Protein AF-A0A183K2J5-F1 (afdb_monomer)

Nearest PDB structures (foldseek):
  3gkj-assembly1_A  TM=8.314E-01  e=2.855E-05  Homo sapiens
  6uox-assembly1_A  TM=8.687E-01  e=4.016E-05  Homo sapiens
  5jnx-assembly1_A  TM=8.314E-01  e=6.050E-05  Homo sapiens
  6w5s-assembly1_A  TM=7.204E-01  e=2.416E-03  Homo sapiens
  9f40-assembly2_B  TM=7.856E-01  e=5.483E-03  Saccharomyces cerevisiae

Mean predicted aligned error: 8.83 Å

pLDDT: mean 78.9, std 15.99, range [28.5, 92.31]

Solvent-accessible surface area (backbone atoms only — not comparable to full-atom values): 6750 Å² total; per-residue (Å²): 134,84,80,75,76,78,76,74,82,68,62,44,32,8,50,30,50,41,75,72,42,66,87,43,83,89,65,57,38,63,24,80,38,83,44,70,46,40,72,62,54,75,66,41,42,53,54,38,40,75,76,34,51,92,68,48,55,84,90,45,56,38,23,51,38,58,68,48,50,52,52,49,51,52,54,51,51,52,50,51,54,50,46,62,73,78,42,56,82,83,53,45,62,65,51,50,62,69,48,42,64,61,55,45,42,68,56,45,39,50,44,81,57,85,127

Secondary structure (DSSP, 8-state):
-----------EEEEEEEEEE-SSSSSPEEEEEEEE-EEPPHHHHHHHHHH-GGG--SS-EES--HHHHHHHHHHHHHHHHHHHHHS-TTTHHHHHHHHHHHHHHHHT-EEE---

InterPro domains:
  IPR032190 Niemann-Pick C1, N-terminal [PF16414] (12-90)

Structure (mmCIF, N/CA/C/O backbone):
data_AF-A0A183K2J5-F1
#
_entry.id   AF-A0A183K2J5-F1
#
loop_
_atom_site.group_PDB
_atom_site.id
_atom_site.type_symbol
_atom_site.label_atom_id
_atom_site.label_alt_id
_atom_site.label_comp_id
_atom_site.label_asym_id
_atom_site.label_entity_id
_atom_site.label_seq_id
_atom_site.pdbx_PDB_ins_code
_atom_site.Cartn_x
_atom_site.Cartn_y
_atom_site.Cartn_z
_atom_site.occupancy
_atom_site.B_iso_or_equiv
_atom_site.auth_seq_id
_atom_site.auth_comp_id
_atom_site.auth_asym_id
_atom_site.auth_atom_id
_atom_site.pdbx_PDB_model_num
ATOM 1 N N . VAL A 1 1 ? -32.529 17.023 18.749 1.00 38.72 1 VAL A N 1
ATOM 2 C CA . VAL A 1 1 ? -32.610 16.440 17.390 1.00 38.72 1 VAL A CA 1
ATOM 3 C C . VAL A 1 1 ? -31.367 15.597 17.186 1.00 38.72 1 VAL A C 1
ATOM 5 O O . VAL A 1 1 ? -30.272 16.137 17.142 1.00 38.72 1 VAL A O 1
ATOM 8 N N . CYS A 1 2 ? -31.534 14.277 17.235 1.00 42.72 2 CYS A N 1
ATOM 9 C CA . CYS A 1 2 ? -30.472 13.2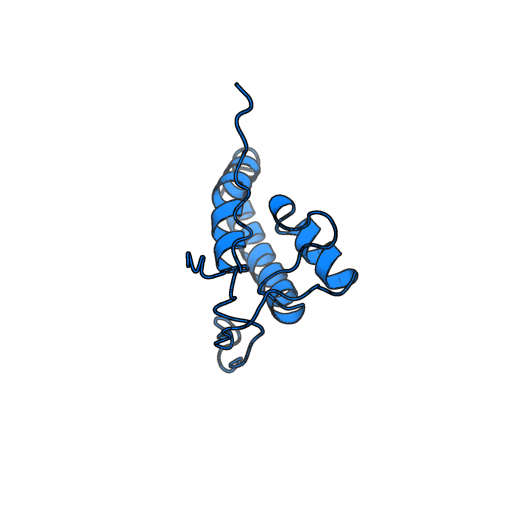99 17.039 1.00 42.72 2 CYS A CA 1
ATOM 10 C C . CYS A 1 2 ? -30.095 13.330 15.551 1.00 42.72 2 CYS A C 1
ATOM 12 O O . CYS A 1 2 ? -30.903 12.925 14.717 1.00 42.72 2 CYS A O 1
ATOM 14 N N . PHE A 1 3 ? -28.930 13.883 15.207 1.00 44.59 3 PHE A N 1
ATOM 15 C CA . PHE A 1 3 ? -28.350 13.695 13.878 1.00 44.59 3 PHE A CA 1
ATOM 16 C C . PHE A 1 3 ? -27.966 12.218 13.781 1.00 44.59 3 PHE A C 1
ATOM 18 O O . PHE A 1 3 ? -26.885 11.817 14.207 1.00 44.59 3 PHE A O 1
ATOM 25 N N . ILE A 1 4 ? -28.892 11.393 13.290 1.00 55.62 4 ILE A N 1
ATOM 26 C CA . ILE A 1 4 ? -28.584 10.033 12.862 1.00 55.62 4 ILE A CA 1
ATOM 27 C C . ILE A 1 4 ? -27.622 10.193 11.688 1.00 55.62 4 ILE A C 1
ATOM 29 O O . ILE A 1 4 ? -28.032 10.473 10.564 1.00 55.62 4 ILE A O 1
ATOM 33 N N . LEU A 1 5 ? -26.325 10.078 11.973 1.00 47.72 5 LEU A N 1
ATOM 34 C CA . LEU A 1 5 ? -25.322 9.796 10.963 1.00 47.72 5 LEU A CA 1
ATOM 35 C C . LEU A 1 5 ? -25.711 8.447 10.360 1.00 47.72 5 LEU A C 1
ATOM 37 O O . LEU A 1 5 ? -25.464 7.392 10.942 1.00 47.72 5 LEU A O 1
ATOM 41 N N . TRP A 1 6 ? -26.385 8.498 9.214 1.00 37.47 6 TRP A N 1
ATOM 42 C CA . TRP A 1 6 ? -26.516 7.367 8.313 1.00 37.47 6 TRP A CA 1
ATOM 43 C C . TRP A 1 6 ? -25.095 7.040 7.842 1.00 37.47 6 TRP A C 1
ATOM 45 O O . TRP A 1 6 ? -24.587 7.608 6.877 1.00 37.47 6 TRP A O 1
ATOM 55 N N . ILE A 1 7 ? -24.401 6.183 8.593 1.00 44.69 7 ILE A N 1
ATOM 56 C CA . ILE A 1 7 ? -23.201 5.517 8.103 1.00 44.69 7 ILE A CA 1
ATOM 57 C C . ILE A 1 7 ? -23.713 4.563 7.023 1.00 44.69 7 ILE A C 1
ATOM 59 O O . ILE A 1 7 ? -24.102 3.431 7.309 1.00 44.69 7 ILE A O 1
ATOM 63 N N . HIS A 1 8 ? -23.783 5.042 5.781 1.00 38.47 8 HIS A N 1
ATOM 64 C CA . HIS A 1 8 ? -23.863 4.153 4.633 1.00 38.47 8 HIS A CA 1
ATOM 65 C C . HIS A 1 8 ? -22.654 3.216 4.721 1.00 38.47 8 HIS A C 1
ATOM 67 O O . HIS A 1 8 ? -21.512 3.666 4.627 1.00 38.47 8 HIS A O 1
ATOM 73 N N . SER A 1 9 ? -22.889 1.920 4.935 1.00 40.84 9 SER A N 1
ATOM 74 C CA . SER A 1 9 ? -21.866 0.918 4.647 1.00 40.84 9 SER A CA 1
ATOM 75 C C . SER A 1 9 ? -21.682 0.902 3.137 1.00 40.84 9 SER A C 1
ATOM 77 O O . SER A 1 9 ? -22.434 0.244 2.427 1.00 40.84 9 SER A O 1
ATOM 79 N N . VAL A 1 10 ? -20.726 1.687 2.644 1.00 45.59 10 VAL A N 1
ATOM 80 C CA . VAL A 1 10 ? -20.294 1.619 1.250 1.00 45.59 10 VAL A CA 1
ATOM 81 C C . VAL A 1 10 ? -19.648 0.249 1.068 1.00 45.59 10 VAL A C 1
ATOM 83 O O . VAL A 1 10 ? -18.629 -0.048 1.695 1.00 45.59 10 VAL A O 1
ATOM 86 N N . SER A 1 11 ? -20.244 -0.612 0.244 1.00 53.28 11 SER A N 1
ATOM 87 C CA . SER A 1 11 ? -19.539 -1.779 -0.276 1.00 53.28 11 SER A CA 1
ATOM 88 C C . SER A 1 11 ? -18.487 -1.266 -1.254 1.00 53.28 11 SER A C 1
ATOM 90 O O . SER A 1 11 ? -18.774 -0.954 -2.403 1.00 53.28 11 SER A O 1
ATOM 92 N N . SER A 1 12 ? -17.274 -1.073 -0.750 1.00 59.59 12 SER A N 1
ATOM 93 C CA . SER A 1 12 ? -16.118 -0.677 -1.542 1.00 59.59 12 SER A CA 1
ATOM 94 C C . SER A 1 12 ? -15.638 -1.877 -2.359 1.00 59.59 12 SER A C 1
ATOM 96 O O . SER A 1 12 ? -14.867 -2.703 -1.858 1.00 59.59 12 SER A O 1
ATOM 98 N N . ASP A 1 13 ? -16.115 -1.990 -3.597 1.00 80.19 13 ASP A N 1
ATOM 99 C CA . ASP A 1 13 ? -15.585 -2.964 -4.547 1.00 80.19 13 ASP A CA 1
ATOM 100 C C . ASP A 1 13 ? -14.241 -2.467 -5.080 1.00 80.19 13 ASP A C 1
ATOM 102 O O . ASP A 1 13 ? -14.080 -1.338 -5.549 1.00 80.19 13 ASP A O 1
ATOM 106 N N . CYS A 1 14 ? -13.228 -3.308 -4.957 1.00 86.69 14 CYS A N 1
ATOM 107 C CA . CYS A 1 14 ? -11.873 -3.010 -5.383 1.00 86.69 14 CYS A CA 1
ATOM 108 C C . CYS A 1 14 ? -11.766 -3.184 -6.894 1.00 86.69 14 CYS A C 1
ATOM 110 O O . CYS A 1 14 ? -12.158 -4.238 -7.384 1.00 86.69 14 CYS A O 1
ATOM 112 N N . ILE A 1 15 ? -11.180 -2.211 -7.604 1.00 87.25 15 ILE A N 1
ATOM 113 C CA . ILE A 1 15 ? -10.981 -2.285 -9.070 1.00 87.25 15 ILE A CA 1
ATOM 114 C C . ILE A 1 15 ? -9.759 -3.088 -9.485 1.00 87.25 15 ILE A C 1
ATOM 116 O O . ILE A 1 15 ? -9.634 -3.516 -10.636 1.00 87.25 15 ILE A O 1
ATOM 120 N N . TRP A 1 16 ? -8.825 -3.244 -8.553 1.00 89.50 16 TRP A N 1
ATOM 121 C CA . TRP A 1 16 ? -7.624 -4.019 -8.753 1.00 89.50 16 TRP A CA 1
ATOM 122 C C . TRP A 1 16 ? -7.208 -4.751 -7.491 1.00 89.50 16 TRP A C 1
ATOM 124 O O . TRP A 1 16 ? -7.565 -4.348 -6.384 1.00 89.50 16 TRP A O 1
ATOM 134 N N . TYR A 1 17 ? -6.489 -5.857 -7.679 1.00 90.88 17 TYR A N 1
ATOM 135 C CA . TYR A 1 17 ? -5.918 -6.648 -6.593 1.00 90.88 17 TYR A CA 1
ATOM 136 C C . TYR A 1 17 ? -4.789 -7.549 -7.106 1.00 90.88 17 TYR A C 1
ATOM 138 O O . TYR A 1 17 ? -5.001 -8.369 -8.000 1.00 90.88 17 TYR A O 1
ATOM 146 N N . GLY A 1 18 ? -3.602 -7.443 -6.516 1.00 91.44 18 GLY A N 1
ATOM 147 C CA . GLY A 1 18 ? -2.401 -8.165 -6.935 1.00 91.44 18 GLY A CA 1
ATOM 148 C C . GLY A 1 18 ? -1.737 -7.604 -8.197 1.00 91.44 18 GLY A C 1
ATOM 149 O O . GLY A 1 18 ? -2.197 -6.631 -8.800 1.00 91.44 18 GLY A O 1
ATOM 150 N N . ILE A 1 19 ? -0.634 -8.239 -8.601 1.00 91.19 19 ILE A N 1
ATOM 151 C CA . ILE A 1 19 ? 0.155 -7.921 -9.803 1.00 91.19 19 ILE A CA 1
ATOM 152 C C . ILE A 1 19 ? 0.031 -9.088 -10.795 1.00 91.19 19 ILE A C 1
ATOM 154 O O . ILE A 1 19 ? 0.401 -10.209 -10.450 1.00 91.19 19 ILE A O 1
ATOM 158 N N . CYS A 1 20 ? -0.461 -8.840 -12.016 1.00 90.25 20 CYS A N 1
ATOM 159 C CA . CYS A 1 20 ? -0.627 -9.874 -13.057 1.00 90.25 20 CYS A CA 1
ATOM 160 C C . CYS A 1 20 ? 0.412 -9.799 -14.177 1.00 90.25 20 CYS A C 1
ATOM 162 O O . CYS A 1 20 ? 0.692 -10.810 -14.814 1.00 90.25 20 CYS A O 1
ATOM 164 N N . ASP A 1 21 ? 0.947 -8.610 -14.448 1.00 87.56 21 ASP A N 1
ATOM 165 C CA . ASP A 1 21 ? 1.946 -8.389 -15.490 1.00 87.56 21 ASP A CA 1
ATOM 166 C C . ASP A 1 21 ? 3.164 -7.732 -14.849 1.00 87.56 21 ASP A C 1
ATOM 168 O O . ASP A 1 21 ? 3.112 -6.580 -14.424 1.00 87.56 21 ASP A O 1
ATOM 172 N N . SER A 1 22 ? 4.251 -8.492 -14.762 1.00 86.94 22 SER A N 1
ATOM 173 C CA . SER A 1 22 ? 5.555 -8.034 -14.284 1.00 86.94 22 SER A CA 1
ATOM 174 C C . SER A 1 22 ? 6.607 -8.067 -15.396 1.00 86.94 22 SER A C 1
ATOM 176 O O . SER A 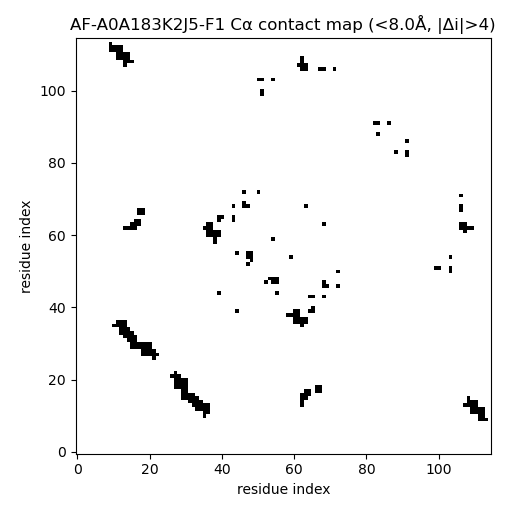1 22 ? 7.794 -8.215 -15.111 1.00 86.94 22 SER A O 1
ATOM 178 N N . SER A 1 23 ? 6.178 -7.986 -16.662 1.00 88.12 23 SER A N 1
ATOM 179 C CA . SER A 1 23 ? 7.076 -7.976 -17.825 1.00 88.12 23 SER A CA 1
ATOM 180 C C . SER A 1 23 ? 7.967 -6.734 -17.829 1.00 88.12 23 SER A C 1
ATOM 182 O O . SER A 1 23 ? 9.138 -6.812 -18.190 1.00 88.12 23 SER A O 1
ATOM 184 N N . ASP A 1 24 ? 7.414 -5.598 -17.390 1.00 86.56 24 ASP A N 1
ATOM 185 C CA . ASP A 1 24 ? 8.169 -4.396 -17.047 1.00 86.56 24 ASP A CA 1
ATOM 186 C C . ASP A 1 24 ? 8.335 -4.331 -15.515 1.00 86.56 24 ASP A C 1
ATOM 188 O O . ASP A 1 24 ? 7.360 -4.068 -14.804 1.00 86.56 24 ASP A O 1
ATOM 192 N N . PRO A 1 25 ? 9.547 -4.559 -14.972 1.00 78.56 25 PRO A N 1
ATOM 193 C CA . PRO A 1 25 ? 9.788 -4.490 -13.533 1.00 78.56 25 PRO A CA 1
ATOM 194 C C . PRO A 1 25 ? 9.674 -3.067 -12.960 1.00 78.56 25 PRO A C 1
ATOM 196 O O . PRO A 1 25 ? 9.587 -2.919 -11.742 1.00 78.56 25 PRO A O 1
ATOM 199 N N . VAL A 1 26 ? 9.685 -2.030 -13.807 1.00 82.38 26 VAL A N 1
ATOM 200 C CA . VAL A 1 26 ? 9.518 -0.618 -13.421 1.00 82.38 26 VAL A CA 1
ATOM 201 C C . VAL A 1 26 ? 8.039 -0.216 -13.404 1.00 82.38 26 VAL A C 1
ATOM 203 O O . VAL A 1 26 ? 7.642 0.650 -12.624 1.00 82.38 26 VAL A O 1
ATOM 206 N N . HIS A 1 27 ? 7.205 -0.857 -14.226 1.00 82.75 27 HIS A N 1
ATOM 207 C CA . HIS A 1 27 ? 5.768 -0.576 -14.320 1.00 82.75 27 HIS A CA 1
ATOM 208 C C . HIS A 1 27 ? 4.935 -1.867 -14.332 1.00 82.75 27 HIS A C 1
ATOM 210 O O . HIS A 1 27 ? 4.267 -2.166 -15.328 1.00 82.75 27 HIS A O 1
ATOM 216 N N . PRO A 1 28 ? 4.934 -2.639 -13.229 1.00 86.56 28 PRO A N 1
ATOM 217 C CA . PRO A 1 28 ? 4.077 -3.806 -13.123 1.00 86.56 28 PRO A CA 1
ATOM 218 C C . PRO A 1 28 ? 2.607 -3.381 -13.185 1.00 86.56 28 PRO A C 1
ATOM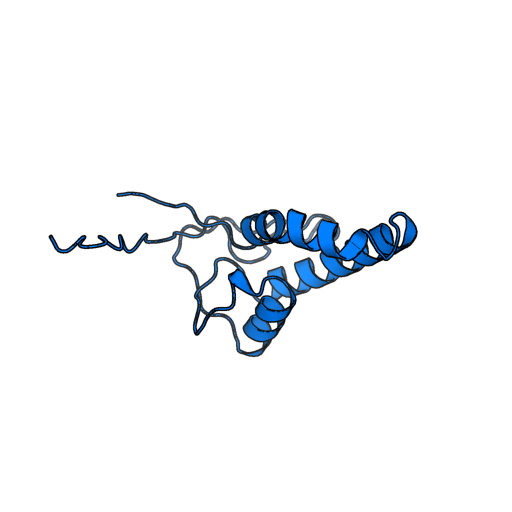 220 O O . PRO A 1 28 ? 2.211 -2.384 -12.571 1.00 86.56 28 PRO A O 1
ATOM 223 N N . ARG A 1 29 ? 1.774 -4.144 -13.897 1.00 88.50 29 ARG A N 1
ATOM 224 C CA . ARG A 1 29 ? 0.332 -3.881 -13.965 1.00 88.50 29 ARG A CA 1
ATOM 2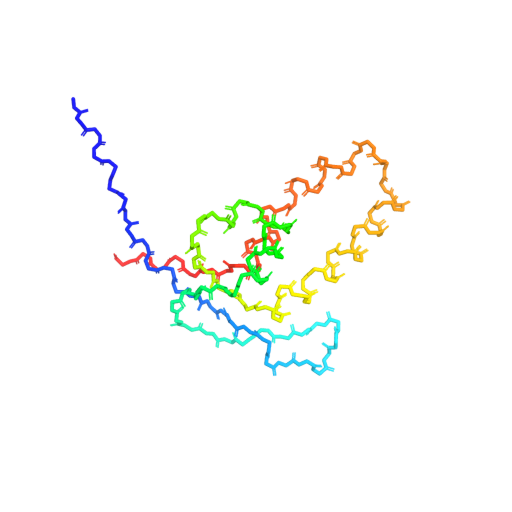25 C C . ARG A 1 29 ? -0.424 -4.681 -12.922 1.00 88.50 29 ARG A C 1
ATOM 227 O O . ARG A 1 29 ? -0.187 -5.878 -12.731 1.00 88.50 29 ARG A O 1
ATOM 234 N N . TYR A 1 30 ? -1.374 -4.006 -12.288 1.00 90.25 30 TYR A N 1
ATOM 235 C CA . TYR A 1 30 ? -2.283 -4.631 -11.342 1.00 90.25 30 TYR A CA 1
ATOM 236 C C . TYR A 1 30 ? -3.386 -5.398 -12.058 1.00 90.25 30 TYR A C 1
ATOM 238 O O . TYR A 1 30 ? -3.836 -5.008 -13.139 1.00 90.25 30 TYR A O 1
ATOM 246 N N . CYS A 1 31 ? -3.829 -6.491 -11.442 1.00 89.81 31 CYS A N 1
ATOM 247 C CA . CYS A 1 31 ? -4.933 -7.278 -11.972 1.00 89.81 31 CYS A CA 1
ATOM 248 C C . CYS A 1 31 ? -6.220 -6.476 -11.837 1.00 89.81 31 CYS A C 1
ATOM 250 O O . CYS A 1 31 ? -6.488 -5.978 -10.746 1.00 89.81 31 CYS A O 1
ATOM 252 N N . SER A 1 32 ? -7.051 -6.427 -12.880 1.00 90.06 32 SER A N 1
ATOM 253 C CA . SER A 1 32 ? -8.439 -6.000 -12.696 1.00 90.06 32 SER A CA 1
ATOM 254 C C . SER A 1 32 ? -9.139 -6.959 -11.734 1.00 90.06 32 SER A C 1
ATOM 256 O O . SER A 1 32 ? -8.999 -8.180 -11.820 1.00 90.06 32 SER A O 1
ATOM 258 N N . TYR A 1 33 ? -9.872 -6.387 -10.797 1.00 87.50 33 TYR A N 1
ATOM 259 C CA . TYR A 1 33 ? -10.629 -7.080 -9.774 1.00 87.50 33 TYR A CA 1
ATOM 260 C C . TYR A 1 33 ? -11.945 -6.313 -9.603 1.00 87.50 33 TYR A C 1
ATOM 262 O O . TYR A 1 33 ? -12.008 -5.134 -9.918 1.00 87.50 33 TYR A O 1
ATOM 270 N N . ASN A 1 34 ? -13.015 -6.993 -9.205 1.00 87.00 34 ASN A N 1
ATOM 271 C CA . ASN A 1 34 ? -14.329 -6.385 -8.939 1.00 87.00 34 ASN A CA 1
ATOM 272 C C . ASN A 1 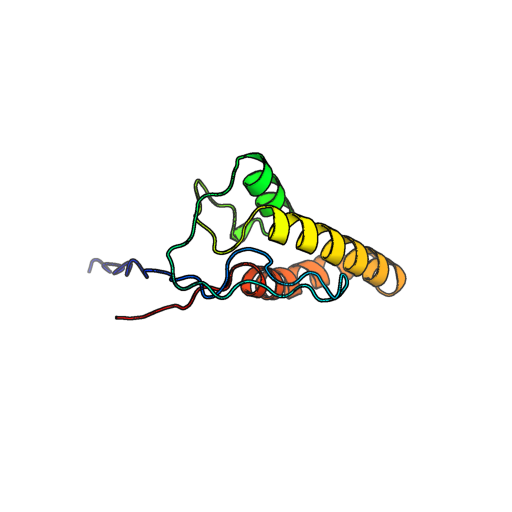34 ? -14.939 -7.038 -7.696 1.00 87.00 34 ASN A C 1
ATOM 274 O O . ASN A 1 34 ? -16.107 -7.412 -7.677 1.00 87.00 34 ASN A O 1
ATOM 278 N N . GLY A 1 35 ? -14.099 -7.325 -6.706 1.00 85.81 35 GLY A N 1
ATOM 279 C CA . GLY A 1 35 ? -14.531 -7.982 -5.482 1.00 85.81 35 GLY A CA 1
ATOM 280 C C . GLY A 1 35 ? -14.291 -7.107 -4.268 1.00 85.81 35 GLY A C 1
ATOM 281 O O . GLY A 1 35 ? -13.634 -6.068 -4.331 1.00 85.81 35 GLY A O 1
ATOM 282 N N . THR A 1 36 ? -14.763 -7.582 -3.124 1.00 88.50 36 THR A N 1
ATOM 283 C CA . THR A 1 36 ? -14.604 -6.861 -1.865 1.00 88.50 36 THR A CA 1
ATOM 284 C C . THR A 1 36 ? -13.143 -6.797 -1.436 1.00 88.50 36 THR A C 1
ATOM 286 O O . THR A 1 36 ? -12.358 -7.718 -1.708 1.00 88.50 36 THR A O 1
ATOM 289 N N . ALA A 1 37 ? -12.817 -5.761 -0.669 1.00 88.44 37 ALA A N 1
ATOM 290 C CA . ALA A 1 37 ? -11.548 -5.634 0.033 1.00 88.44 37 ALA A CA 1
ATOM 291 C C . ALA A 1 37 ? -11.229 -6.871 0.896 1.00 88.44 37 ALA A C 1
ATOM 293 O O . ALA A 1 37 ? -12.123 -7.505 1.472 1.00 88.44 37 ALA A O 1
ATOM 294 N N . LYS A 1 38 ? -9.942 -7.212 1.005 1.00 89.50 38 LYS A N 1
ATOM 295 C CA . LYS A 1 38 ? -9.447 -8.389 1.736 1.00 89.50 38 LYS 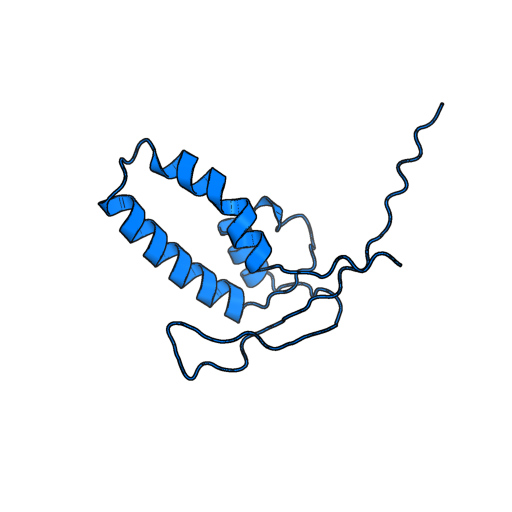A CA 1
ATOM 296 C C . LYS A 1 38 ? -8.616 -7.963 2.942 1.00 89.50 38 LYS A C 1
ATOM 298 O O . LYS A 1 38 ? -8.019 -6.891 2.949 1.00 89.50 38 LYS A O 1
ATOM 303 N N . ALA A 1 39 ? -8.610 -8.794 3.980 1.00 89.88 39 ALA A N 1
ATOM 304 C CA . ALA A 1 39 ? -7.709 -8.592 5.108 1.00 89.88 39 ALA A CA 1
ATOM 305 C C . ALA A 1 39 ? -6.281 -8.963 4.691 1.00 89.88 39 ALA A C 1
ATOM 307 O O . ALA A 1 39 ? -6.088 -9.959 3.994 1.00 89.88 39 ALA A O 1
ATOM 308 N N . LEU A 1 40 ? -5.306 -8.173 5.134 1.00 89.50 40 LEU A N 1
ATOM 309 C CA . LEU A 1 40 ? -3.892 -8.498 4.977 1.00 89.50 40 LEU A CA 1
ATOM 310 C C . LEU A 1 40 ? -3.448 -9.501 6.042 1.00 89.50 40 LEU A C 1
ATOM 312 O O . LEU A 1 40 ? -4.025 -9.582 7.131 1.00 89.50 40 LEU A O 1
ATOM 316 N N . SER A 1 41 ? -2.362 -10.212 5.756 1.00 91.94 41 SER A N 1
ATOM 317 C CA . SER A 1 41 ? -1.563 -10.866 6.792 1.00 91.94 41 SER A CA 1
ATOM 318 C C . SER A 1 41 ? -1.024 -9.854 7.814 1.00 91.94 41 SER A C 1
ATOM 320 O O . SER A 1 41 ? -0.949 -8.652 7.558 1.00 91.94 41 SER A O 1
ATOM 322 N N . ASN A 1 42 ? -0.595 -10.338 8.983 1.00 90.94 42 ASN A N 1
ATOM 323 C CA . ASN A 1 42 ? -0.039 -9.479 10.033 1.00 90.94 42 ASN A CA 1
ATOM 324 C C . ASN A 1 42 ? 1.194 -8.686 9.557 1.00 90.94 42 ASN A C 1
ATOM 326 O O . ASN A 1 42 ? 1.374 -7.527 9.925 1.00 90.94 42 ASN A O 1
ATOM 330 N N . ASP A 1 43 ? 2.034 -9.293 8.716 1.00 90.44 43 ASP A N 1
ATOM 331 C CA . ASP A 1 43 ? 3.199 -8.610 8.154 1.00 90.44 43 ASP A CA 1
ATOM 332 C C . ASP A 1 43 ? 2.800 -7.607 7.067 1.00 90.44 43 ASP A C 1
ATOM 334 O O . ASP A 1 43 ? 3.288 -6.478 7.086 1.00 90.44 43 ASP A O 1
ATOM 338 N N . GLY A 1 44 ? 1.832 -7.948 6.207 1.00 89.25 44 GLY A N 1
ATOM 339 C CA . GLY A 1 44 ? 1.235 -6.991 5.271 1.00 89.25 44 GLY A CA 1
ATOM 340 C C . GLY A 1 44 ? 0.635 -5.779 5.987 1.00 89.25 44 GLY A C 1
ATOM 341 O O . GLY A 1 44 ? 0.861 -4.640 5.579 1.00 89.25 44 GLY A O 1
ATOM 342 N N . PHE A 1 45 ? -0.057 -6.002 7.106 1.00 90.06 45 PHE A N 1
ATOM 343 C CA . PHE A 1 45 ? -0.623 -4.935 7.925 1.00 90.06 45 PHE A CA 1
ATOM 344 C C . PHE A 1 45 ? 0.458 -4.031 8.526 1.00 90.06 45 PHE A C 1
ATOM 346 O O . PHE A 1 45 ? 0.335 -2.815 8.438 1.00 90.06 45 PHE A O 1
ATOM 353 N N . LYS A 1 46 ? 1.558 -4.586 9.058 1.00 91.12 46 LYS A N 1
ATOM 354 C CA . LYS A 1 46 ? 2.700 -3.781 9.536 1.00 91.12 46 LYS A CA 1
ATOM 355 C C . LYS A 1 46 ? 3.302 -2.922 8.425 1.00 91.12 46 LYS A C 1
ATOM 357 O O . LYS A 1 46 ? 3.601 -1.749 8.650 1.00 91.12 46 LYS A O 1
ATOM 362 N N . THR A 1 47 ? 3.476 -3.487 7.229 1.00 90.00 47 THR A N 1
ATOM 363 C CA . THR A 1 47 ? 3.968 -2.740 6.065 1.00 90.00 47 THR A CA 1
ATOM 364 C C . THR A 1 47 ? 3.001 -1.616 5.694 1.00 90.00 47 THR A C 1
ATOM 366 O O . THR A 1 47 ? 3.434 -0.479 5.510 1.00 90.00 47 THR A O 1
ATOM 369 N N . LEU A 1 48 ? 1.695 -1.892 5.668 1.00 88.50 48 LEU A N 1
ATOM 370 C CA . LEU A 1 48 ? 0.662 -0.883 5.438 1.00 88.50 48 LEU A CA 1
ATOM 371 C C . LEU A 1 48 ? 0.696 0.219 6.506 1.00 88.50 48 LEU A C 1
ATOM 373 O O . LEU A 1 48 ? 0.670 1.391 6.147 1.00 88.50 48 LEU A O 1
ATOM 377 N N . SER A 1 49 ? 0.822 -0.121 7.793 1.00 89.50 49 SER A N 1
ATOM 378 C CA . SER A 1 49 ? 0.927 0.858 8.885 1.00 89.50 49 SER A CA 1
ATOM 379 C C . SER A 1 49 ? 2.130 1.782 8.730 1.00 89.50 49 SER A C 1
ATOM 381 O O . SER A 1 49 ? 2.038 2.958 9.071 1.00 89.50 49 SER A O 1
ATOM 383 N N . SER A 1 50 ? 3.247 1.276 8.202 1.00 88.25 50 SER A N 1
ATOM 384 C CA . SER A 1 50 ? 4.443 2.087 7.963 1.00 88.25 50 SER A CA 1
ATOM 385 C C . SER A 1 50 ? 4.310 3.021 6.757 1.00 88.25 50 SER A C 1
ATOM 387 O O . SER A 1 50 ? 4.958 4.063 6.741 1.00 88.25 50 SER A O 1
ATOM 389 N N . LEU A 1 51 ? 3.547 2.636 5.731 1.00 85.25 51 LEU A N 1
ATOM 390 C CA . LEU A 1 51 ? 3.428 3.384 4.470 1.00 85.25 51 LEU A CA 1
ATOM 391 C C . LEU A 1 51 ? 2.241 4.354 4.466 1.00 85.25 51 LEU A C 1
ATOM 393 O O . LEU A 1 51 ? 2.336 5.471 3.959 1.00 85.25 51 LEU A O 1
ATOM 397 N N . CYS A 1 52 ? 1.117 3.887 5.001 1.00 87.56 52 CYS A N 1
ATOM 398 C CA . CYS A 1 52 ? -0.208 4.484 4.918 1.00 87.56 52 CYS A CA 1
ATOM 399 C C . CYS A 1 52 ? -0.938 4.308 6.264 1.00 87.56 52 CYS A C 1
ATOM 401 O O . CYS A 1 52 ? -1.943 3.595 6.327 1.00 87.56 52 CYS A O 1
ATOM 403 N N . PRO A 1 53 ? -0.476 4.950 7.354 1.00 85.25 53 PRO A N 1
ATOM 404 C CA . PRO A 1 53 ? -1.031 4.746 8.697 1.00 85.25 53 PRO A CA 1
ATOM 405 C C . PRO A 1 53 ? -2.535 5.044 8.781 1.00 85.25 53 PRO A C 1
ATOM 407 O O . PRO A 1 53 ? -3.261 4.352 9.488 1.00 85.25 53 PRO A O 1
ATOM 410 N N . ASN A 1 54 ? -3.028 5.999 7.985 1.00 82.00 54 ASN A N 1
ATOM 411 C CA . ASN A 1 54 ? -4.452 6.348 7.913 1.00 82.00 54 ASN A CA 1
ATOM 412 C C . ASN A 1 54 ? -5.343 5.222 7.352 1.00 82.00 54 ASN A C 1
ATOM 414 O O . ASN A 1 54 ? -6.548 5.232 7.581 1.00 82.00 54 ASN A O 1
ATOM 418 N N . TYR A 1 55 ? -4.764 4.266 6.620 1.00 80.12 55 TYR A N 1
ATOM 419 C CA . TYR A 1 55 ? -5.466 3.108 6.058 1.00 80.12 55 TYR A CA 1
ATOM 420 C C . TYR A 1 55 ? -5.284 1.840 6.908 1.00 80.12 55 TYR A C 1
ATOM 422 O O . TYR A 1 55 ? -5.971 0.845 6.689 1.00 80.12 55 TYR A O 1
ATOM 430 N N . ALA A 1 56 ? -4.379 1.860 7.891 1.00 84.69 56 ALA A N 1
ATOM 431 C CA . ALA A 1 56 ? -4.055 0.721 8.742 1.00 84.69 56 ALA A CA 1
ATOM 432 C C . ALA A 1 56 ? -4.764 0.806 10.105 1.00 84.69 56 ALA A C 1
ATOM 434 O O . ALA A 1 56 ? -4.123 0.836 11.156 1.00 84.69 56 ALA A O 1
ATOM 435 N N . VAL A 1 57 ? -6.099 0.871 10.097 1.00 81.25 57 VAL A N 1
ATOM 436 C CA . VAL A 1 57 ? -6.908 1.040 11.317 1.00 81.25 57 VAL A CA 1
ATOM 437 C C . VAL A 1 57 ? -7.633 -0.265 11.669 1.00 81.25 57 VAL A C 1
ATOM 439 O O . VAL A 1 57 ? -8.466 -0.742 10.904 1.00 81.25 57 VAL A O 1
ATOM 442 N N . GLY A 1 58 ? -7.350 -0.865 12.831 1.00 76.00 58 GLY A N 1
ATOM 443 C CA . GLY A 1 58 ? -7.976 -2.135 13.247 1.00 76.00 58 GLY A CA 1
ATOM 444 C C . GLY A 1 58 ? -7.745 -3.283 12.246 1.00 76.00 58 GLY A C 1
ATOM 445 O O . GLY A 1 58 ? -6.699 -3.342 11.615 1.00 76.00 58 GLY A O 1
ATOM 446 N N . ASN A 1 59 ? -8.730 -4.167 12.042 1.00 69.75 59 ASN A N 1
ATOM 447 C CA . ASN A 1 59 ? -8.694 -5.200 10.987 1.00 69.75 59 ASN A CA 1
ATOM 448 C C . ASN A 1 59 ? -9.197 -4.647 9.637 1.00 69.75 59 ASN A C 1
ATOM 450 O O . ASN A 1 59 ? -10.104 -5.216 9.022 1.00 69.75 59 ASN A O 1
ATOM 454 N N . SER A 1 60 ? -8.655 -3.504 9.205 1.00 73.12 60 SER A N 1
ATOM 455 C CA . SER A 1 60 ? -9.040 -2.876 7.937 1.00 73.12 60 SER A CA 1
ATOM 456 C C . SER A 1 60 ? -8.856 -3.844 6.771 1.00 73.12 60 SER A C 1
ATOM 458 O O . SER A 1 60 ? -7.799 -4.454 6.599 1.00 73.12 60 SER A O 1
ATOM 460 N N . LYS A 1 61 ? -9.906 -3.977 5.963 1.00 86.38 61 LYS A N 1
ATOM 461 C CA . LYS A 1 61 ? -9.838 -4.659 4.674 1.00 86.38 61 LYS A CA 1
ATOM 462 C C . LYS A 1 61 ? -9.385 -3.649 3.627 1.00 86.38 61 LYS A C 1
ATOM 464 O O . LYS A 1 61 ? -9.908 -2.538 3.592 1.00 86.38 61 LYS A O 1
ATOM 469 N N . VAL A 1 62 ? -8.454 -4.047 2.770 1.00 88.25 62 VAL A N 1
ATOM 470 C CA . VAL A 1 62 ? -7.878 -3.195 1.722 1.00 88.25 62 VAL A CA 1
ATOM 471 C C . VAL A 1 62 ? -7.942 -3.862 0.345 1.00 88.25 62 VAL A C 1
ATOM 473 O O . VAL A 1 62 ? -8.163 -5.068 0.215 1.00 88.25 62 VAL A O 1
ATOM 476 N N . CYS A 1 63 ? -7.764 -3.052 -0.692 1.00 90.75 63 CYS A N 1
ATOM 477 C CA . CYS A 1 63 ? -7.765 -3.405 -2.109 1.00 90.75 63 CYS A CA 1
ATOM 478 C C . CYS A 1 63 ? -6.362 -3.683 -2.665 1.00 90.75 63 CYS A C 1
ATOM 480 O O . CYS A 1 63 ? -6.142 -3.586 -3.869 1.00 90.75 63 CYS A O 1
ATOM 482 N N . CYS A 1 64 ? -5.406 -4.025 -1.804 1.00 90.50 64 CYS A N 1
ATOM 483 C CA . CYS A 1 64 ? -4.068 -4.430 -2.210 1.00 90.50 64 CYS A CA 1
ATOM 484 C C . CYS A 1 64 ? -3.628 -5.714 -1.498 1.00 90.50 64 CYS A C 1
ATOM 486 O O . CYS A 1 64 ? -4.152 -6.057 -0.435 1.00 90.50 64 CYS A O 1
ATOM 488 N N . ASP A 1 65 ? -2.685 -6.433 -2.104 1.00 92.31 65 ASP A N 1
ATOM 489 C CA . ASP A 1 65 ? -2.018 -7.592 -1.510 1.00 92.31 65 ASP A CA 1
ATOM 490 C C . ASP A 1 65 ? -0.610 -7.246 -0.995 1.00 92.31 65 ASP A C 1
ATOM 492 O O . ASP A 1 65 ? -0.084 -6.139 -1.174 1.00 92.31 65 ASP A O 1
ATOM 496 N N . GLU A 1 66 ? 0.027 -8.211 -0.340 1.00 92.06 66 GLU A N 1
ATOM 497 C CA . GLU A 1 66 ? 1.378 -8.071 0.197 1.00 92.06 66 GLU A CA 1
ATOM 498 C C . GLU A 1 66 ? 2.418 -7.791 -0.895 1.00 92.06 66 GLU A C 1
ATOM 500 O O . GLU A 1 66 ? 3.376 -7.047 -0.663 1.00 92.06 66 GLU A O 1
ATOM 505 N N . ASN A 1 67 ? 2.233 -8.337 -2.100 1.00 91.31 67 ASN A N 1
ATOM 506 C CA . ASN A 1 67 ? 3.157 -8.121 -3.209 1.00 91.31 67 ASN A CA 1
ATOM 507 C C . ASN A 1 67 ? 3.087 -6.678 -3.722 1.00 91.31 67 ASN A C 1
ATOM 509 O O . ASN A 1 67 ? 4.134 -6.057 -3.930 1.00 91.31 67 ASN A O 1
ATOM 513 N N . GLN A 1 68 ? 1.885 -6.117 -3.866 1.00 90.69 68 GLN A N 1
ATOM 514 C CA . GLN A 1 68 ? 1.682 -4.705 -4.189 1.00 90.69 68 GLN A CA 1
ATOM 515 C C . GLN A 1 68 ? 2.266 -3.797 -3.108 1.00 90.69 68 GLN A C 1
ATOM 517 O O . GLN A 1 68 ? 2.958 -2.838 -3.442 1.00 90.69 68 GLN A O 1
ATOM 522 N N . LEU A 1 69 ? 2.060 -4.115 -1.826 1.00 90.81 69 LEU A N 1
ATOM 523 C CA . LEU A 1 69 ? 2.637 -3.361 -0.707 1.00 90.81 69 LEU A CA 1
ATOM 524 C C . LEU A 1 69 ? 4.166 -3.374 -0.716 1.00 90.81 69 LEU A C 1
ATOM 526 O O . LEU A 1 69 ? 4.795 -2.332 -0.536 1.00 90.81 69 LEU A O 1
ATOM 530 N N . ASN A 1 70 ? 4.777 -4.532 -0.952 1.00 90.62 70 ASN A N 1
ATOM 531 C CA . ASN A 1 70 ? 6.230 -4.663 -1.001 1.00 90.62 70 ASN A CA 1
ATOM 532 C C . ASN A 1 70 ? 6.824 -3.934 -2.215 1.00 90.62 70 ASN A C 1
ATOM 534 O O . ASN A 1 70 ? 7.832 -3.237 -2.093 1.00 90.62 70 ASN A O 1
ATOM 538 N N . TYR A 1 71 ? 6.187 -4.053 -3.382 1.00 89.62 71 TYR A N 1
ATOM 539 C CA . TYR A 1 71 ? 6.574 -3.292 -4.568 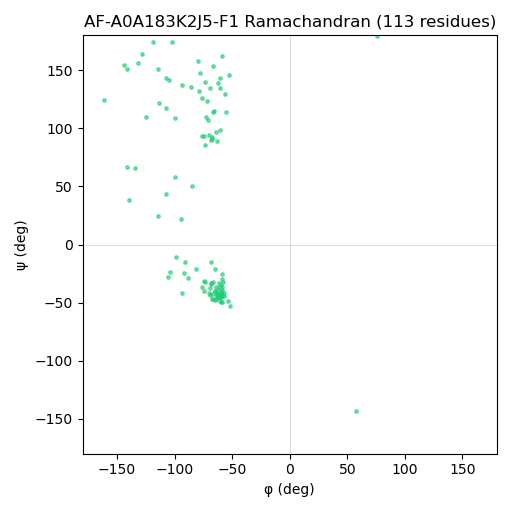1.00 89.62 71 TYR A CA 1
ATOM 540 C C . TYR A 1 71 ? 6.483 -1.785 -4.306 1.00 89.62 71 TYR A C 1
ATOM 542 O O . TYR A 1 71 ? 7.448 -1.050 -4.516 1.00 89.62 71 TYR A O 1
ATOM 550 N N . PHE A 1 72 ? 5.353 -1.338 -3.759 1.00 88.56 72 PHE A N 1
ATOM 551 C CA . PHE A 1 72 ? 5.123 0.056 -3.415 1.00 88.56 72 PHE A CA 1
ATOM 552 C C . PHE A 1 72 ? 6.152 0.576 -2.405 1.00 88.56 72 PHE A C 1
ATOM 554 O O . PHE A 1 72 ? 6.702 1.656 -2.598 1.00 88.56 72 PHE A O 1
ATOM 561 N N . SER A 1 73 ? 6.478 -0.205 -1.372 1.00 88.81 73 SER A N 1
ATOM 562 C CA . SER A 1 73 ? 7.501 0.142 -0.379 1.00 88.81 73 SER A CA 1
ATOM 563 C C . SER A 1 73 ? 8.865 0.410 -1.023 1.00 88.81 73 SER A C 1
ATOM 565 O O . SER A 1 73 ? 9.517 1.410 -0.710 1.00 88.81 73 SER A O 1
ATOM 567 N N . LYS A 1 74 ? 9.279 -0.435 -1.977 1.00 89.19 74 LYS A N 1
ATOM 568 C CA . LYS A 1 74 ? 10.537 -0.259 -2.718 1.00 89.19 74 LYS A CA 1
ATOM 569 C C . LYS A 1 74 ? 10.520 1.012 -3.566 1.00 89.19 74 LYS A C 1
ATOM 571 O O . LYS A 1 74 ? 11.464 1.800 -3.489 1.00 89.19 74 LYS A O 1
ATOM 576 N N . SER A 1 75 ? 9.447 1.247 -4.320 1.00 85.62 75 SER A N 1
ATOM 577 C CA . SER A 1 75 ? 9.308 2.448 -5.154 1.00 85.62 75 SER A CA 1
ATOM 578 C C . SER A 1 75 ? 9.243 3.730 -4.317 1.00 85.62 75 SER A C 1
ATOM 580 O O . SER A 1 75 ? 9.891 4.720 -4.654 1.00 85.62 75 SER A O 1
ATOM 582 N N . ALA A 1 76 ? 8.542 3.705 -3.180 1.00 84.31 76 ALA A N 1
ATOM 583 C CA . ALA A 1 76 ? 8.476 4.820 -2.238 1.00 84.31 76 ALA A CA 1
ATOM 584 C C . ALA A 1 76 ? 9.842 5.117 -1.599 1.00 84.31 76 ALA A C 1
ATOM 586 O O . ALA A 1 76 ? 10.217 6.281 -1.466 1.00 84.31 76 ALA A O 1
ATOM 587 N N . SER A 1 77 ? 10.621 4.087 -1.252 1.00 86.50 77 SER A N 1
ATOM 588 C CA . SER A 1 77 ? 11.981 4.251 -0.723 1.00 86.50 77 SER A CA 1
ATOM 589 C C . SER A 1 77 ? 12.912 4.922 -1.738 1.00 86.50 77 SER A C 1
ATOM 591 O O . SER A 1 77 ? 13.608 5.883 -1.399 1.00 86.50 77 SER A O 1
ATOM 593 N N . LEU A 1 78 ? 12.861 4.485 -3.001 1.00 87.00 78 LEU A N 1
ATOM 594 C CA . LEU A 1 78 ? 13.610 5.102 -4.097 1.00 87.00 78 LEU A CA 1
ATOM 595 C C . LEU A 1 78 ? 13.225 6.580 -4.266 1.00 87.00 78 LEU A C 1
ATOM 597 O O . LEU A 1 78 ? 14.097 7.450 -4.296 1.00 87.00 78 LEU A O 1
ATOM 601 N N . ALA A 1 79 ? 11.923 6.875 -4.323 1.00 85.06 79 ALA A N 1
ATOM 602 C CA . ALA A 1 79 ? 11.424 8.242 -4.428 1.00 85.06 79 ALA A CA 1
ATOM 603 C C . ALA A 1 79 ? 11.889 9.101 -3.242 1.00 85.06 79 ALA A C 1
ATOM 605 O O . ALA A 1 79 ? 12.396 10.202 -3.440 1.00 85.06 79 ALA A O 1
ATOM 606 N N . ALA A 1 80 ? 11.816 8.582 -2.014 1.00 83.81 80 ALA A N 1
ATOM 607 C CA . ALA A 1 80 ? 12.285 9.280 -0.823 1.00 83.81 80 ALA A CA 1
ATOM 608 C C . ALA A 1 80 ? 13.795 9.566 -0.865 1.00 83.81 80 ALA A C 1
ATOM 610 O O . ALA A 1 80 ? 14.216 10.646 -0.456 1.00 83.81 80 ALA A O 1
ATOM 611 N N . MET A 1 81 ? 14.621 8.644 -1.373 1.00 86.50 81 MET A N 1
ATOM 612 C CA . MET A 1 81 ? 16.059 8.880 -1.558 1.00 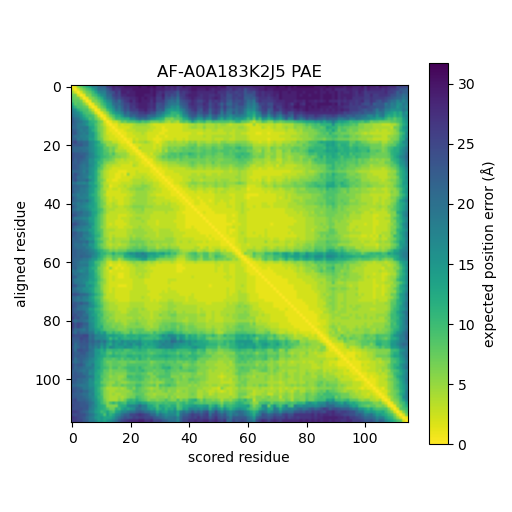86.50 81 MET A CA 1
ATOM 613 C C . MET A 1 81 ? 16.334 10.012 -2.551 1.00 86.50 81 MET A C 1
ATOM 615 O O . MET A 1 81 ? 17.182 10.866 -2.284 1.00 86.50 81 MET A O 1
ATOM 619 N N . LEU A 1 82 ? 15.604 10.048 -3.667 1.00 86.56 82 LEU A N 1
ATOM 620 C CA . LEU A 1 82 ? 15.714 11.125 -4.650 1.00 86.56 82 LEU A CA 1
ATOM 621 C C . LEU A 1 82 ? 15.262 12.456 -4.043 1.00 86.56 82 LEU A C 1
ATOM 623 O O . LEU A 1 82 ? 15.997 13.438 -4.097 1.00 86.56 82 LEU A O 1
ATOM 627 N N . LEU A 1 83 ? 14.110 12.488 -3.375 1.00 85.88 83 LEU A N 1
ATOM 628 C CA . LEU A 1 83 ? 13.606 13.697 -2.723 1.00 85.88 83 LEU A CA 1
ATOM 629 C C . LEU A 1 83 ? 14.585 14.211 -1.657 1.00 85.88 83 LEU A C 1
ATOM 631 O O . LEU A 1 83 ? 14.869 15.402 -1.635 1.00 85.88 83 LEU A O 1
ATOM 635 N N . LYS A 1 84 ? 15.200 13.335 -0.851 1.00 85.69 84 LYS A N 1
ATOM 636 C CA . LYS A 1 84 ? 16.263 13.709 0.108 1.00 85.69 84 LYS A CA 1
ATOM 637 C C . LYS A 1 84 ? 17.479 14.361 -0.550 1.00 85.69 84 LYS A C 1
ATOM 639 O O . LYS A 1 84 ? 18.166 15.145 0.097 1.00 85.69 84 LYS A O 1
ATOM 644 N N . ARG A 1 85 ? 17.785 14.010 -1.802 1.00 85.88 85 ARG A N 1
ATOM 645 C CA . ARG A 1 85 ? 18.925 14.568 -2.540 1.00 85.88 85 ARG A CA 1
ATOM 646 C C . ARG A 1 85 ? 18.649 15.980 -3.052 1.00 85.88 85 ARG A C 1
ATOM 648 O O . ARG A 1 85 ? 19.578 16.781 -3.090 1.00 85.88 85 ARG A O 1
ATOM 655 N N . TYR A 1 86 ? 17.415 16.258 -3.466 1.00 84.69 86 TYR A N 1
ATOM 656 C CA . TYR A 1 86 ? 17.052 17.506 -4.148 1.00 84.69 86 TYR A CA 1
ATOM 657 C C . TYR A 1 86 ? 16.300 18.507 -3.261 1.00 84.69 86 TYR A C 1
ATOM 659 O O . TYR A 1 86 ? 16.333 19.703 -3.534 1.00 84.69 86 TYR A O 1
ATOM 667 N N . ILE A 1 87 ? 15.639 18.041 -2.201 1.00 84.19 87 ILE A N 1
ATOM 668 C CA . ILE A 1 87 ? 14.823 18.850 -1.294 1.00 84.19 87 ILE A CA 1
ATOM 669 C C . ILE A 1 87 ? 15.550 19.007 0.041 1.00 84.19 87 ILE A C 1
ATOM 671 O O . ILE A 1 87 ? 16.194 18.081 0.534 1.00 84.19 87 ILE A O 1
ATOM 675 N N . SER A 1 88 ? 15.430 20.186 0.653 1.00 82.44 88 SER A N 1
ATOM 676 C CA . SER A 1 88 ? 15.971 20.420 1.990 1.00 82.44 88 SER A CA 1
ATOM 677 C C . SER A 1 88 ? 15.342 19.474 3.020 1.00 82.44 88 SER A C 1
ATOM 679 O O . SER A 1 88 ? 14.141 19.193 2.994 1.00 82.44 88 SER A O 1
ATOM 681 N N . ALA A 1 89 ? 16.145 19.020 3.984 1.00 79.50 89 ALA A N 1
ATOM 682 C CA . ALA A 1 89 ? 15.678 18.130 5.047 1.00 79.50 89 ALA A CA 1
ATOM 683 C C . ALA A 1 89 ? 14.527 18.733 5.882 1.00 79.50 89 ALA A C 1
ATOM 685 O O . ALA A 1 89 ? 13.716 17.985 6.419 1.00 79.50 89 ALA A O 1
ATOM 686 N N . CYS A 1 90 ? 14.421 20.067 5.948 1.00 79.81 90 CYS A N 1
ATOM 687 C CA . CYS A 1 90 ? 13.324 20.760 6.629 1.00 79.81 90 CYS A CA 1
ATOM 688 C C . CYS A 1 90 ? 11.993 20.699 5.866 1.00 79.81 90 CYS A C 1
ATOM 690 O O . CYS A 1 90 ? 10.942 20.700 6.495 1.00 79.81 90 CYS A O 1
ATOM 692 N N . PHE A 1 91 ? 12.019 20.677 4.529 1.00 83.44 91 PHE A N 1
ATOM 693 C CA . PHE A 1 91 ? 10.799 20.706 3.712 1.00 83.44 91 PHE A CA 1
ATOM 694 C C . PHE A 1 91 ? 10.282 19.306 3.365 1.00 83.44 91 PHE A C 1
ATOM 696 O O . PHE A 1 91 ? 9.092 19.114 3.122 1.00 83.44 91 PHE A O 1
ATOM 703 N N . LEU A 1 92 ? 11.173 18.314 3.369 1.00 81.44 92 LEU A N 1
ATOM 704 C CA . LEU A 1 92 ? 10.846 16.933 3.045 1.00 81.44 92 LEU A CA 1
ATOM 705 C C . LEU A 1 92 ? 9.677 16.332 3.859 1.00 81.44 92 LEU A C 1
ATOM 707 O O . LEU A 1 92 ? 8.804 15.755 3.216 1.00 81.44 92 LEU A O 1
ATOM 711 N N . PRO A 1 93 ? 9.609 16.430 5.205 1.00 80.44 93 PRO A N 1
ATOM 712 C CA . PRO A 1 93 ? 8.508 15.824 5.962 1.00 80.44 93 PRO A CA 1
ATOM 713 C C . PRO A 1 93 ? 7.143 16.397 5.557 1.00 80.44 93 PRO A C 1
ATOM 715 O O . PRO A 1 93 ? 6.260 15.636 5.177 1.00 80.44 93 PRO A O 1
ATOM 718 N N . SER A 1 94 ? 7.007 17.725 5.497 1.00 82.06 94 SER A N 1
ATOM 719 C CA . SER A 1 94 ? 5.757 18.381 5.090 1.00 82.06 94 SER A CA 1
ATOM 720 C C . SER A 1 94 ? 5.339 18.025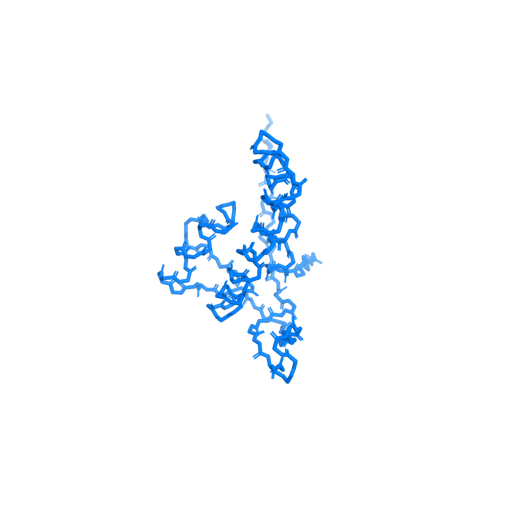 3.661 1.00 82.06 94 SER A C 1
ATOM 722 O O . SER A 1 94 ? 4.152 17.889 3.366 1.00 82.06 94 SER A O 1
ATOM 724 N N . TYR A 1 95 ? 6.312 17.870 2.759 1.00 81.75 95 TYR A N 1
ATOM 725 C CA . TYR A 1 95 ? 6.049 17.452 1.387 1.00 81.75 95 TYR A CA 1
ATOM 726 C C . TYR A 1 95 ? 5.545 16.007 1.317 1.00 81.75 95 TYR A C 1
ATOM 728 O O . TYR A 1 95 ? 4.547 15.743 0.647 1.00 81.75 95 TYR A O 1
ATOM 736 N N . LEU A 1 96 ? 6.202 15.084 2.029 1.00 80.94 96 LEU A N 1
ATOM 737 C CA . LEU A 1 96 ? 5.788 13.682 2.095 1.00 80.94 96 LEU A CA 1
ATOM 738 C C . LEU A 1 96 ? 4.381 13.556 2.690 1.00 80.94 96 LEU A C 1
ATOM 740 O O . LEU A 1 96 ? 3.537 12.890 2.091 1.00 80.94 96 LEU A O 1
ATOM 744 N N . ASP A 1 97 ? 4.086 14.267 3.778 1.00 80.00 97 ASP A N 1
ATOM 745 C CA . ASP A 1 97 ? 2.757 14.275 4.401 1.00 80.00 97 ASP A CA 1
ATOM 746 C C . ASP A 1 97 ? 1.666 14.745 3.424 1.00 80.00 97 ASP A C 1
ATOM 748 O O . ASP A 1 97 ? 0.584 14.162 3.370 1.00 80.00 97 ASP A O 1
ATOM 752 N N . SER A 1 98 ? 1.958 15.747 2.588 1.00 81.62 98 SER A N 1
ATOM 753 C CA . SER A 1 98 ? 1.005 16.268 1.601 1.00 81.62 98 SER A CA 1
ATOM 754 C C . SER A 1 98 ? 0.695 15.291 0.463 1.00 81.62 98 SER A C 1
ATOM 756 O O . SER A 1 98 ? -0.421 15.312 -0.054 1.00 81.62 98 SER A O 1
ATOM 758 N N . ILE A 1 99 ? 1.657 14.473 0.026 1.00 81.38 99 ILE A N 1
ATOM 759 C CA . ILE A 1 99 ? 1.456 13.535 -1.096 1.00 81.38 99 ILE A CA 1
ATOM 760 C C . ILE A 1 99 ? 0.963 12.156 -0.634 1.00 81.38 99 ILE A C 1
ATOM 762 O O . ILE A 1 99 ? 0.452 11.382 -1.448 1.00 81.38 99 ILE A O 1
ATOM 766 N N . THR A 1 100 ? 1.070 11.876 0.670 1.00 79.56 100 THR A N 1
ATOM 767 C CA . THR A 1 100 ? 0.677 10.613 1.314 1.00 79.56 100 THR A CA 1
ATOM 768 C C . THR A 1 100 ? -0.729 10.134 1.024 1.00 79.56 100 THR A C 1
ATOM 770 O O . THR A 1 100 ? -0.897 9.007 0.543 1.00 79.56 100 THR A O 1
ATOM 773 N N . PRO A 1 101 ? -1.757 10.963 1.219 1.00 77.62 101 PRO A N 1
ATOM 774 C CA . PRO A 1 101 ? -3.123 10.551 0.944 1.00 77.62 101 PRO A CA 1
ATOM 775 C C . PRO A 1 101 ? -3.324 10.139 -0.517 1.00 77.62 101 PRO A C 1
ATOM 777 O O . PRO A 1 101 ? -3.967 9.124 -0.779 1.00 77.62 101 PRO A O 1
ATOM 780 N N . THR A 1 102 ? -2.728 10.881 -1.455 1.00 78.81 102 THR A N 1
ATOM 781 C CA . THR A 1 102 ? -2.865 10.646 -2.896 1.00 78.81 102 THR A CA 1
ATOM 782 C C . THR A 1 102 ? -2.229 9.323 -3.308 1.00 78.81 102 THR A C 1
ATOM 784 O O . THR A 1 102 ? -2.863 8.525 -3.996 1.00 78.81 102 THR A O 1
ATOM 787 N N . TYR A 1 103 ? -1.003 9.036 -2.861 1.00 76.94 103 TYR A N 1
ATOM 788 C CA . TYR A 1 103 ? -0.349 7.777 -3.227 1.00 76.94 103 TYR A CA 1
ATOM 789 C C . TYR A 1 103 ? -1.024 6.562 -2.577 1.00 76.94 103 TYR A C 1
ATOM 791 O O . TYR A 1 103 ? -1.176 5.526 -3.223 1.00 76.94 103 TYR A O 1
ATOM 799 N N . CYS A 1 104 ? -1.485 6.691 -1.329 1.00 82.00 104 CYS A N 1
ATOM 800 C CA . CYS A 1 104 ? -2.187 5.611 -0.636 1.00 82.00 104 CYS A CA 1
ATOM 801 C C . CYS A 1 104 ? -3.550 5.340 -1.278 1.00 82.00 104 CYS A C 1
ATOM 803 O O . CYS A 1 104 ? -3.975 4.190 -1.345 1.00 82.00 104 CYS A O 1
ATOM 805 N N . PHE A 1 105 ? -4.208 6.380 -1.799 1.00 79.38 105 PHE A N 1
ATOM 806 C CA . PHE A 1 105 ? -5.447 6.248 -2.558 1.00 79.38 105 PHE A CA 1
ATOM 807 C C . PHE A 1 105 ? -5.241 5.448 -3.853 1.00 79.38 105 PHE A C 1
ATOM 809 O O . PHE A 1 105 ? -6.034 4.561 -4.155 1.00 79.38 105 PHE A O 1
ATOM 816 N N . HIS A 1 106 ? -4.147 5.687 -4.584 1.00 75.00 106 HIS A N 1
ATOM 817 C CA . HIS A 1 106 ? -3.808 4.888 -5.767 1.00 75.00 106 HIS A CA 1
ATOM 818 C C . HIS A 1 106 ? -3.443 3.436 -5.429 1.00 75.00 106 HIS A C 1
ATOM 820 O O . HIS A 1 106 ? -3.738 2.538 -6.210 1.00 75.00 106 HIS A O 1
ATOM 826 N N . LEU A 1 107 ? -2.837 3.166 -4.271 1.00 76.94 107 LEU A N 1
ATOM 827 C CA . LEU A 1 107 ? -2.579 1.790 -3.841 1.00 76.94 107 LEU A CA 1
ATOM 828 C C . LEU A 1 107 ? -3.880 1.062 -3.457 1.00 76.94 107 LEU A C 1
ATOM 830 O O . LEU A 1 107 ? -4.078 -0.093 -3.824 1.00 76.94 107 LEU A O 1
ATOM 834 N N . ASN A 1 108 ? -4.776 1.749 -2.747 1.00 75.44 108 ASN A N 1
ATOM 835 C CA . ASN A 1 108 ? -6.009 1.202 -2.183 1.00 75.44 108 ASN A CA 1
ATOM 836 C C . ASN A 1 108 ? -7.265 1.677 -2.937 1.00 75.44 108 ASN A C 1
ATOM 838 O O . ASN A 1 108 ? -8.254 2.078 -2.322 1.00 75.44 108 ASN A O 1
ATOM 842 N N . HIS A 1 109 ? -7.224 1.683 -4.269 1.00 71.94 109 HIS A N 1
ATOM 843 C CA . HIS A 1 109 ? -8.332 2.224 -5.049 1.00 71.94 109 HIS A CA 1
ATOM 844 C C . HIS A 1 109 ? -9.548 1.291 -5.012 1.00 71.94 109 HIS A C 1
ATOM 846 O O . HIS A 1 109 ? -9.567 0.219 -5.624 1.00 71.94 109 HIS A O 1
ATOM 852 N N . ALA A 1 110 ? -10.588 1.740 -4.319 1.00 58.66 110 ALA A N 1
ATOM 853 C CA . ALA A 1 110 ? -11.913 1.147 -4.356 1.00 58.66 110 ALA A CA 1
ATOM 854 C C . ALA A 1 110 ? -12.856 2.022 -5.188 1.00 58.66 110 ALA A C 1
ATOM 856 O O . ALA A 1 110 ? -12.804 3.252 -5.108 1.00 58.66 110 ALA A O 1
ATOM 857 N N . LEU A 1 111 ? -13.743 1.403 -5.966 1.00 49.03 111 LEU A N 1
ATOM 858 C CA . LEU A 1 111 ? -14.930 2.093 -6.448 1.00 49.03 111 LEU A CA 1
ATOM 859 C C . LEU A 1 111 ? -15.872 2.284 -5.264 1.00 49.03 111 LEU A C 1
ATOM 861 O O . LEU A 1 111 ? -16.301 1.332 -4.616 1.00 49.03 111 LEU A O 1
ATOM 865 N N . ASN A 1 112 ? -16.224 3.540 -5.010 1.00 45.00 112 ASN A N 1
ATOM 866 C CA . ASN A 1 112 ? -17.416 3.853 -4.241 1.00 45.00 112 ASN A CA 1
ATOM 867 C C . ASN A 1 112 ? -18.619 3.571 -5.147 1.00 45.00 112 ASN A C 1
ATOM 869 O O . ASN A 1 112 ? -19.093 4.470 -5.841 1.00 45.00 112 ASN A O 1
ATOM 873 N N . THR A 1 113 ? -19.097 2.330 -5.198 1.00 33.44 113 THR A N 1
ATOM 874 C CA . THR A 1 113 ? -20.405 2.061 -5.796 1.00 33.44 113 THR A CA 1
ATOM 875 C C . THR A 1 113 ? -21.458 2.499 -4.786 1.00 33.44 113 THR A C 1
ATOM 877 O O . THR A 1 113 ? -21.798 1.769 -3.858 1.00 33.44 113 THR A O 1
ATOM 880 N N . ALA A 1 114 ? -21.922 3.739 -4.925 1.00 28.50 114 ALA A N 1
ATOM 881 C CA . ALA A 1 114 ? -23.189 4.143 -4.342 1.00 28.50 114 ALA A CA 1
ATOM 882 C C . ALA A 1 114 ? -24.295 3.374 -5.078 1.00 28.50 114 ALA A C 1
ATOM 884 O O . ALA A 1 114 ? -24.473 3.563 -6.282 1.00 28.50 114 ALA A O 1
ATOM 885 N N . SER A 1 115 ? -24.986 2.486 -4.369 1.00 32.53 115 SER A N 1
ATOM 886 C CA . SER A 1 115 ? -26.289 1.951 -4.772 1.00 32.53 115 SER A CA 1
ATOM 887 C C . SER A 1 115 ? -27.358 2.541 -3.872 1.00 32.53 115 SER A C 1
ATOM 889 O O . SER A 1 115 ? -27.185 2.381 -2.641 1.00 32.53 115 SER A O 1
#

Radius of gyration: 16.4 Å; Cα contacts (8 Å, |Δi|>4): 132; chains: 1; bounding box: 52×32×35 Å

Foldseek 3Di:
DDPPPPPPPQQFFAQFEAFDACVPVVDTDTHGGGHGFAFADPVLLVLCCVQQVVQSPDRHGFNYYSVLSVSVVVVVVVVLVVCPVVPDPVCSVVVCVVCRVVVVCVRRPTDRPDD

Sequence (115 aa):
VCFILWIHSVSSDCIWYGICDSSDPVHPRYCSYNGTAKALSNDGFKTLSSLCPNYAVGNSKVCCDENQLNYFSKSASLAAMLLKRYISACFLPSYLDSITPTYCFHLNHALNTAS

Organism: NCBI:txid6186